Protein AF-A0A354X494-F1 (afdb_monomer_lite)

Sequence (55 aa):
NLRKLFGEELYRYCLENAEKYLTGHLLSIDQNTLMLTREGIFISDGIMSDLMWVK

Foldseek 3Di:
DCCVVPNDPLVVQLVVLCVVCCVVVQWDDDPNDIDGDPNVVVVVVVSVVSNDDDD

pLDDT: mean 92.83, std 6.25, range [64.88, 98.0]

Radius of gyration: 11.07 Å; chains: 1; bounding box: 22×22×27 Å

Structure (mmCIF, N/CA/C/O backbone):
data_AF-A0A354X494-F1
#
_entry.id   AF-A0A354X494-F1
#
loop_
_atom_site.group_PDB
_atom_site.id
_atom_site.type_symbol
_atom_site.label_atom_id
_atom_site.label_alt_id
_atom_site.label_comp_id
_atom_site.label_asym_id
_atom_site.label_entity_id
_atom_site.label_seq_id
_atom_site.pdbx_PDB_ins_code
_atom_site.Cartn_x
_atom_site.Cartn_y
_atom_site.Cartn_z
_atom_site.occupancy
_atom_site.B_iso_or_equiv
_atom_site.auth_seq_id
_atom_site.auth_comp_id
_atom_site.auth_asym_id
_atom_site.auth_atom_id
_atom_site.pdbx_PDB_model_num
ATOM 1 N N . ASN A 1 1 ? -3.820 -7.226 -11.070 1.00 73.88 1 ASN A N 1
ATOM 2 C CA . ASN A 1 1 ? -2.618 -7.748 -10.379 1.00 73.88 1 ASN A CA 1
ATOM 3 C C . ASN A 1 1 ? -1.499 -6.729 -10.591 1.00 73.88 1 ASN A C 1
ATOM 5 O O . ASN A 1 1 ? -0.951 -6.690 -11.687 1.00 73.88 1 ASN A O 1
ATOM 9 N N . LEU A 1 2 ? -1.266 -5.837 -9.615 1.00 77.75 2 LEU A N 1
ATOM 10 C CA . LEU A 1 2 ? -0.393 -4.647 -9.729 1.00 77.75 2 LEU A CA 1
ATOM 11 C C . LEU A 1 2 ? 1.000 -4.982 -10.274 1.00 77.75 2 LEU A C 1
ATOM 13 O O . LEU A 1 2 ? 1.461 -4.356 -11.222 1.00 77.75 2 LEU A O 1
ATOM 17 N N . ARG A 1 3 ? 1.602 -6.055 -9.761 1.00 86.69 3 ARG A N 1
ATOM 18 C CA . ARG A 1 3 ? 2.897 -6.576 -10.209 1.00 86.69 3 ARG A CA 1
ATOM 19 C C . ARG A 1 3 ? 2.964 -6.845 -11.718 1.00 86.69 3 ARG 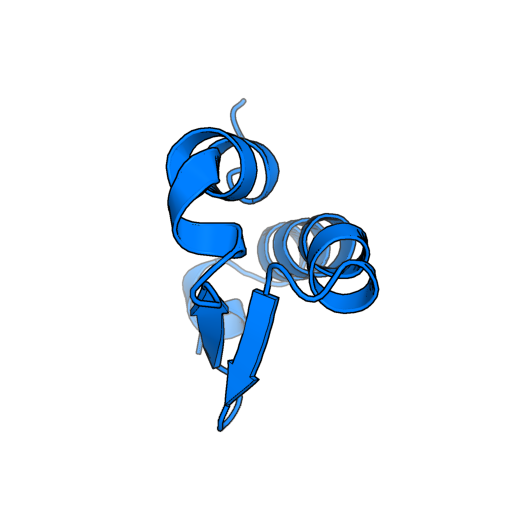A C 1
ATOM 21 O O . ARG A 1 3 ? 3.984 -6.589 -12.344 1.00 86.69 3 ARG A O 1
ATOM 28 N N . LYS A 1 4 ? 1.877 -7.344 -12.320 1.00 89.88 4 LYS A N 1
ATOM 29 C CA . LYS A 1 4 ? 1.811 -7.603 -13.771 1.00 89.88 4 LYS A CA 1
ATOM 30 C C . LYS A 1 4 ? 1.684 -6.323 -14.603 1.00 89.88 4 LYS A C 1
ATOM 32 O O . LYS A 1 4 ? 2.040 -6.348 -15.771 1.00 89.88 4 LYS A O 1
ATOM 37 N N . LEU A 1 5 ? 1.138 -5.251 -14.027 1.00 89.12 5 LEU A N 1
ATOM 38 C CA . LEU A 1 5 ? 0.872 -3.993 -14.730 1.00 89.12 5 LEU A CA 1
ATOM 39 C C . LEU A 1 5 ? 2.043 -3.010 -14.626 1.00 89.12 5 LEU A C 1
ATOM 41 O O . LEU A 1 5 ? 2.313 -2.292 -15.580 1.00 89.12 5 LEU A O 1
ATOM 45 N N . PHE A 1 6 ? 2.737 -3.001 -13.485 1.00 88.81 6 PHE A N 1
ATOM 46 C CA . PHE A 1 6 ? 3.745 -1.988 -13.152 1.00 88.81 6 PHE A CA 1
ATOM 47 C C . PHE A 1 6 ? 5.146 -2.567 -12.889 1.00 88.81 6 PHE A C 1
ATOM 49 O O . PHE A 1 6 ? 6.091 -1.818 -12.671 1.00 88.81 6 PHE A O 1
ATOM 56 N N . GLY A 1 7 ? 5.304 -3.894 -12.939 1.00 93.12 7 GLY A N 1
ATOM 57 C CA . GLY A 1 7 ? 6.578 -4.567 -12.689 1.00 93.12 7 GLY A CA 1
ATOM 58 C C . GLY A 1 7 ? 6.894 -4.769 -11.203 1.00 93.12 7 GLY A C 1
ATOM 59 O O . GLY A 1 7 ? 6.117 -4.415 -10.319 1.00 93.12 7 GLY A O 1
ATOM 60 N N . GLU A 1 8 ? 8.041 -5.399 -10.935 1.00 93.81 8 GLU A N 1
ATOM 61 C CA . GLU A 1 8 ? 8.478 -5.764 -9.578 1.00 93.81 8 GLU A CA 1
ATOM 62 C C . GLU A 1 8 ? 8.876 -4.546 -8.739 1.00 93.81 8 GLU A C 1
ATOM 64 O O . GLU A 1 8 ? 8.551 -4.487 -7.560 1.00 93.81 8 GLU A O 1
ATOM 69 N N . GLU A 1 9 ? 9.572 -3.582 -9.344 1.00 93.38 9 GLU A N 1
ATOM 70 C CA . GLU A 1 9 ? 10.141 -2.423 -8.650 1.00 93.38 9 GLU A CA 1
ATOM 71 C C . GLU A 1 9 ? 9.049 -1.542 -8.036 1.00 93.38 9 GLU A C 1
ATOM 73 O O . GLU A 1 9 ? 9.014 -1.349 -6.823 1.00 93.38 9 GLU A O 1
ATOM 78 N N . LEU A 1 10 ? 8.093 -1.094 -8.855 1.00 92.25 10 LEU A N 1
ATOM 79 C CA . LEU A 1 10 ? 6.971 -0.275 -8.392 1.00 92.25 10 LEU A CA 1
ATOM 80 C C . LEU A 1 10 ? 6.052 -1.042 -7.437 1.00 92.25 10 LEU A C 1
ATOM 82 O O . LEU A 1 10 ? 5.494 -0.461 -6.509 1.00 92.25 10 LEU A O 1
ATOM 86 N N . TYR A 1 11 ? 5.912 -2.356 -7.632 1.00 92.12 11 TYR A N 1
ATOM 87 C CA . TYR A 1 11 ? 5.159 -3.202 -6.712 1.00 92.12 11 TYR A CA 1
ATOM 88 C C . TYR A 1 11 ? 5.808 -3.255 -5.324 1.00 92.12 11 TYR A C 1
ATOM 90 O O . TYR A 1 11 ? 5.110 -3.073 -4.329 1.00 92.12 11 TYR A O 1
ATOM 98 N N . ARG A 1 12 ? 7.130 -3.462 -5.247 1.00 93.25 12 ARG A N 1
ATOM 99 C CA . ARG A 1 12 ? 7.863 -3.457 -3.972 1.00 93.25 12 ARG A CA 1
ATOM 100 C C . ARG A 1 12 ? 7.821 -2.096 -3.303 1.00 93.25 12 ARG A C 1
ATOM 102 O O . ARG A 1 12 ? 7.460 -2.038 -2.137 1.00 93.25 12 ARG A O 1
ATOM 109 N N . TYR A 1 13 ? 8.074 -1.025 -4.054 1.00 94.31 13 TYR A N 1
ATOM 110 C CA . TYR A 1 13 ? 7.982 0.337 -3.532 1.00 94.31 13 TYR A CA 1
ATOM 111 C C . TYR A 1 13 ? 6.610 0.614 -2.903 1.00 94.31 13 TYR A C 1
ATOM 113 O O . TYR A 1 13 ? 6.523 1.111 -1.782 1.00 94.31 13 TYR A O 1
ATOM 121 N N . CYS A 1 14 ? 5.530 0.247 -3.598 1.00 93.94 14 CYS A N 1
ATOM 122 C CA . CYS A 1 1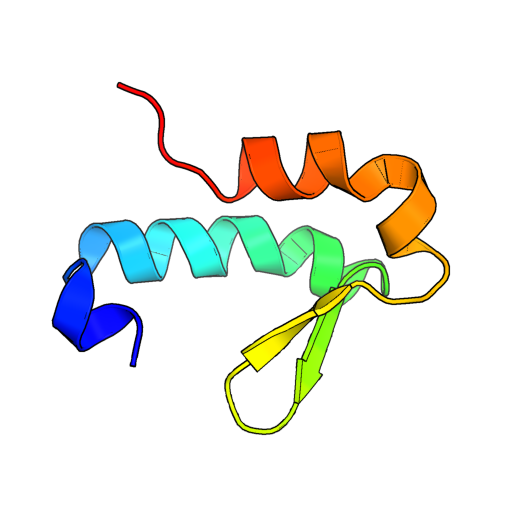4 ? 4.170 0.396 -3.088 1.00 93.94 14 CYS A CA 1
ATOM 123 C C . CYS A 1 14 ? 3.969 -0.380 -1.774 1.00 93.94 14 CYS A C 1
ATOM 125 O O . CYS A 1 14 ? 3.425 0.164 -0.816 1.00 93.94 14 CYS A O 1
ATOM 127 N N . LEU A 1 15 ? 4.431 -1.633 -1.701 1.00 93.44 15 LEU A N 1
ATOM 128 C CA . LEU A 1 15 ? 4.278 -2.461 -0.501 1.00 93.44 15 LEU A CA 1
ATOM 129 C C . LEU A 1 15 ? 5.117 -1.979 0.688 1.00 93.44 15 LEU A C 1
ATOM 131 O O . LEU A 1 15 ? 4.603 -1.945 1.803 1.00 93.44 15 LEU A O 1
ATO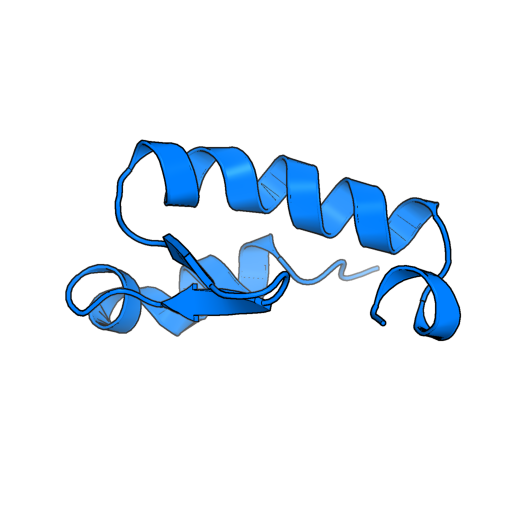M 135 N N . GLU A 1 16 ? 6.369 -1.590 0.456 1.00 95.44 16 GLU A N 1
ATOM 136 C CA . GLU A 1 16 ? 7.264 -1.058 1.492 1.00 95.44 16 GLU A CA 1
ATOM 137 C C . GLU A 1 16 ? 6.676 0.216 2.115 1.00 95.44 16 GLU A C 1
ATOM 139 O O . GLU A 1 16 ? 6.626 0.358 3.336 1.00 95.44 16 GLU A O 1
ATOM 144 N N . ASN A 1 17 ? 6.124 1.113 1.293 1.00 95.56 17 ASN A N 1
ATOM 145 C CA . ASN A 1 17 ? 5.465 2.319 1.796 1.00 95.56 17 ASN A CA 1
ATOM 146 C C . ASN A 1 17 ? 4.101 2.035 2.445 1.00 95.56 17 ASN A C 1
ATOM 148 O O . ASN A 1 17 ? 3.694 2.767 3.349 1.00 95.56 17 ASN A O 1
ATOM 152 N N . ALA A 1 18 ? 3.399 0.971 2.039 1.00 96.69 18 ALA A N 1
ATOM 153 C CA . ALA A 1 18 ? 2.135 0.563 2.654 1.00 96.69 18 ALA A CA 1
ATOM 154 C C . ALA A 1 18 ? 2.313 -0.012 4.069 1.00 96.69 18 ALA A C 1
ATOM 156 O O . ALA A 1 18 ? 1.400 0.111 4.889 1.00 96.69 18 ALA A O 1
ATOM 157 N N . GLU A 1 19 ? 3.468 -0.609 4.382 1.00 96.94 19 GLU A N 1
ATOM 158 C CA . GLU A 1 19 ? 3.721 -1.311 5.649 1.00 96.94 19 GLU A CA 1
ATOM 159 C C . GLU A 1 19 ? 3.486 -0.432 6.887 1.00 96.94 19 GLU A C 1
ATOM 161 O O . GLU A 1 19 ? 2.830 -0.860 7.845 1.00 96.94 19 GLU A O 1
ATOM 166 N N . LYS A 1 20 ? 3.935 0.830 6.858 1.00 96.50 20 LYS A N 1
ATOM 167 C CA . LYS A 1 20 ? 3.734 1.767 7.979 1.00 96.50 20 LYS A CA 1
ATOM 168 C C . LYS A 1 20 ? 2.254 2.071 8.234 1.00 96.50 20 LYS A C 1
ATOM 170 O O . LYS A 1 20 ? 1.838 2.205 9.382 1.00 96.50 20 LYS A O 1
ATOM 175 N N . TYR A 1 21 ? 1.442 2.128 7.180 1.00 97.94 21 TYR A N 1
ATOM 176 C CA . TYR A 1 21 ? 0.009 2.404 7.284 1.00 97.94 21 TYR A CA 1
ATOM 177 C C . TYR A 1 21 ? -0.800 1.163 7.655 1.00 97.94 21 TYR A C 1
ATOM 179 O O . TYR A 1 21 ? -1.819 1.284 8.332 1.00 97.94 21 TYR A O 1
ATOM 187 N N . LEU A 1 22 ? -0.342 -0.025 7.253 1.00 97.50 22 LEU A N 1
ATOM 188 C CA . LEU A 1 22 ? -0.901 -1.299 7.709 1.00 97.50 22 LEU A CA 1
ATOM 189 C C . LEU A 1 22 ? -0.666 -1.485 9.210 1.00 97.50 22 LEU A C 1
ATOM 191 O O . LEU A 1 22 ? -1.599 -1.778 9.954 1.00 97.50 22 LEU A O 1
ATOM 195 N N . THR A 1 23 ? 0.567 -1.235 9.656 1.00 97.12 23 THR A N 1
ATOM 196 C CA . THR A 1 23 ? 0.942 -1.282 11.077 1.00 97.12 23 THR A CA 1
ATOM 197 C C . THR A 1 23 ? 0.150 -0.262 11.897 1.00 97.12 23 THR A C 1
ATOM 199 O O . THR A 1 23 ? -0.255 -0.551 13.017 1.00 97.12 23 THR A O 1
ATOM 202 N N . GLY A 1 24 ? -0.117 0.916 11.325 1.00 96.81 24 GLY A N 1
ATOM 203 C CA . GLY A 1 24 ? -0.921 1.966 11.949 1.00 96.81 24 GLY A CA 1
ATOM 204 C C . GLY A 1 24 ? -2.440 1.808 11.823 1.00 96.81 24 GLY A C 1
ATOM 205 O O . GLY A 1 24 ? -3.147 2.737 12.192 1.00 96.81 24 GLY A O 1
ATOM 206 N N . HIS A 1 25 ? -2.958 0.698 11.281 1.00 97.12 25 HIS A N 1
ATOM 207 C CA . HIS A 1 25 ? -4.398 0.470 11.046 1.00 97.12 25 HIS A CA 1
ATOM 208 C C . HIS A 1 25 ? -5.098 1.516 10.152 1.00 97.12 25 HIS A C 1
ATOM 210 O O . HIS A 1 25 ? -6.323 1.659 10.165 1.00 97.12 25 HIS A O 1
ATOM 216 N N . LEU A 1 26 ? -4.333 2.214 9.316 1.00 98.00 26 LEU A N 1
ATOM 217 C CA . LEU A 1 26 ? -4.827 3.178 8.327 1.00 98.00 26 LEU A CA 1
ATOM 218 C C . LEU A 1 26 ? -5.087 2.507 6.969 1.00 98.00 26 LEU A C 1
ATOM 220 O O . LEU A 1 26 ? -5.948 2.944 6.204 1.00 98.00 26 LEU A O 1
ATOM 224 N N . LEU A 1 27 ? -4.381 1.407 6.700 1.00 98.00 27 LEU A N 1
ATOM 225 C CA . LEU A 1 27 ? -4.659 0.483 5.605 1.00 98.00 27 LEU A CA 1
ATOM 226 C C . LEU A 1 27 ? -5.052 -0.896 6.144 1.00 98.00 27 LEU A C 1
ATOM 228 O O . LEU A 1 27 ? -4.639 -1.305 7.229 1.00 98.00 27 LEU A O 1
ATOM 232 N N . SER A 1 28 ? -5.808 -1.635 5.341 1.00 97.00 28 SER A N 1
ATOM 233 C CA . SER A 1 28 ? -6.055 -3.066 5.492 1.00 97.00 28 SER A CA 1
ATOM 234 C C . SER A 1 28 ? -5.793 -3.793 4.172 1.00 97.00 28 SER A C 1
ATOM 236 O O . SER A 1 28 ? -5.744 -3.177 3.107 1.00 97.00 28 SER A O 1
ATOM 238 N N . ILE A 1 29 ? -5.602 -5.112 4.240 1.00 93.94 29 ILE A N 1
ATOM 239 C CA . ILE A 1 29 ? -5.508 -5.973 3.057 1.00 93.94 29 ILE A CA 1
ATOM 240 C C . ILE A 1 29 ? -6.749 -6.857 3.014 1.00 93.94 29 ILE A C 1
ATOM 242 O O . ILE A 1 29 ? -6.967 -7.646 3.932 1.00 93.94 29 ILE A O 1
ATOM 246 N N . ASP A 1 30 ? -7.514 -6.762 1.928 1.00 93.31 30 ASP A N 1
ATOM 247 C CA . ASP A 1 30 ? -8.609 -7.683 1.617 1.00 93.31 30 ASP A CA 1
ATOM 248 C C . ASP A 1 30 ? -8.390 -8.304 0.239 1.00 93.31 30 ASP A C 1
ATOM 250 O O . ASP A 1 30 ? -8.194 -7.594 -0.746 1.00 93.31 30 ASP A O 1
ATOM 254 N N . GLN A 1 31 ? -8.359 -9.636 0.172 1.00 87.94 31 GLN A N 1
ATOM 255 C CA . GLN A 1 31 ? -8.172 -10.396 -1.073 1.00 87.94 31 GLN A CA 1
ATOM 256 C C . GLN A 1 31 ? -7.095 -9.814 -2.007 1.00 87.94 31 GLN A C 1
ATOM 258 O O . GLN A 1 31 ? -7.289 -9.686 -3.218 1.00 87.94 31 GLN A O 1
ATOM 263 N N . ASN A 1 32 ? -5.932 -9.472 -1.441 1.00 85.19 32 ASN A N 1
ATOM 264 C CA . ASN A 1 32 ? -4.792 -8.918 -2.177 1.00 85.19 32 ASN A CA 1
ATOM 265 C C . ASN A 1 32 ? -4.957 -7.458 -2.662 1.00 85.19 32 ASN A C 1
ATOM 267 O O . ASN A 1 32 ? -4.187 -7.008 -3.517 1.00 85.19 32 ASN A O 1
ATOM 271 N N . THR A 1 33 ? -5.924 -6.730 -2.103 1.00 89.12 33 THR A N 1
ATOM 272 C CA . THR A 1 33 ? -6.207 -5.310 -2.345 1.00 89.12 33 THR A CA 1
ATOM 273 C C . THR A 1 33 ? -5.908 -4.506 -1.083 1.00 89.12 33 THR A C 1
ATOM 275 O O . THR A 1 33 ? -6.399 -4.841 -0.008 1.00 89.12 33 THR A O 1
ATOM 278 N N . LEU A 1 34 ? -5.114 -3.440 -1.211 1.00 93.56 34 LEU A N 1
ATOM 279 C CA . LEU A 1 34 ? -4.937 -2.455 -0.145 1.00 93.56 34 LEU A CA 1
ATOM 280 C C . LEU A 1 34 ? -6.173 -1.555 -0.084 1.00 93.56 34 LEU A C 1
ATOM 282 O O . LEU A 1 34 ? -6.544 -0.939 -1.083 1.00 93.56 34 LEU A O 1
ATOM 286 N N . MET A 1 35 ? -6.800 -1.484 1.083 1.00 95.94 35 MET A N 1
ATOM 287 C CA . MET A 1 35 ? -7.993 -0.683 1.334 1.00 95.94 35 MET A CA 1
ATOM 288 C C . MET A 1 35 ? -7.724 0.333 2.436 1.00 95.94 35 MET A C 1
ATOM 290 O O . MET A 1 35 ? -7.087 0.018 3.437 1.00 95.94 35 MET A O 1
ATOM 294 N N . LEU A 1 36 ? -8.242 1.549 2.272 1.00 97.56 36 LEU A N 1
ATOM 295 C CA . LEU A 1 36 ? -8.262 2.534 3.350 1.00 97.56 36 LEU A CA 1
ATOM 296 C C . LEU A 1 36 ? -9.241 2.088 4.435 1.00 97.56 36 LEU A C 1
ATOM 298 O O . LEU A 1 36 ? -10.374 1.694 4.143 1.00 97.56 36 LEU A O 1
ATOM 302 N N . THR A 1 37 ? -8.8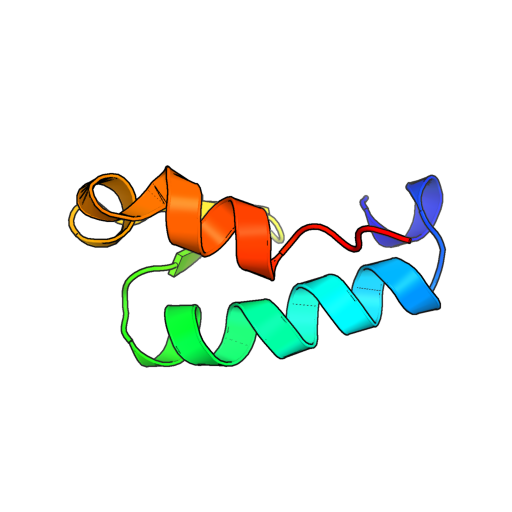21 2.194 5.691 1.00 97.81 37 THR A N 1
ATOM 303 C CA . THR A 1 37 ? -9.745 2.073 6.821 1.00 97.81 37 THR A CA 1
ATOM 304 C C . THR A 1 37 ? -10.534 3.369 6.994 1.00 97.81 37 THR A C 1
ATOM 306 O O . THR A 1 37 ? -10.247 4.389 6.364 1.00 97.81 37 THR A O 1
ATOM 309 N N . ARG A 1 38 ? -11.535 3.365 7.882 1.00 96.25 38 ARG A N 1
ATOM 310 C CA . ARG A 1 38 ? -12.265 4.596 8.224 1.00 96.25 38 ARG A CA 1
ATOM 311 C C . ARG A 1 38 ? -11.342 5.694 8.749 1.00 96.25 38 ARG A C 1
ATOM 313 O O . ARG A 1 38 ? -11.580 6.855 8.449 1.00 96.25 38 ARG A O 1
ATOM 320 N N . GLU A 1 39 ? -10.308 5.328 9.499 1.00 96.50 39 GLU A N 1
ATOM 321 C CA . GLU A 1 39 ? -9.313 6.271 10.014 1.00 96.50 39 GLU A CA 1
ATOM 322 C C . GLU A 1 39 ? -8.352 6.723 8.907 1.00 96.50 39 GLU A C 1
ATOM 324 O O . GLU A 1 39 ? -8.077 7.914 8.777 1.00 96.50 39 GLU A O 1
ATOM 329 N N . GLY A 1 40 ? -7.920 5.801 8.040 1.00 97.19 40 GLY A N 1
ATOM 330 C CA . GLY A 1 40 ? -7.046 6.119 6.909 1.00 97.19 40 GLY A CA 1
ATOM 331 C C . GLY A 1 40 ? -7.658 7.083 5.893 1.00 97.19 40 GLY A C 1
ATOM 332 O O . GLY A 1 40 ? -6.936 7.883 5.302 1.00 97.19 40 GLY A O 1
ATOM 333 N N . ILE A 1 41 ? -8.984 7.065 5.711 1.00 97.00 41 ILE A N 1
ATOM 334 C CA . ILE A 1 41 ? -9.682 7.970 4.780 1.00 97.00 41 ILE A CA 1
ATOM 335 C C . ILE A 1 41 ? -9.396 9.451 5.084 1.00 97.00 41 ILE A C 1
ATOM 337 O O . ILE A 1 41 ? -9.264 10.239 4.145 1.00 97.00 41 ILE A O 1
ATOM 341 N N . PHE A 1 42 ? -9.249 9.829 6.359 1.00 96.31 42 PHE A N 1
ATOM 342 C CA . PHE A 1 42 ? -9.038 11.226 6.767 1.00 96.31 42 PHE A CA 1
ATOM 343 C C . PHE A 1 42 ? -7.703 11.819 6.306 1.00 96.31 42 PHE A C 1
ATOM 345 O O . PHE A 1 42 ? -7.590 13.037 6.220 1.00 96.31 42 PHE A O 1
ATOM 352 N N . ILE A 1 43 ? -6.715 10.972 6.013 1.00 95.81 43 ILE A N 1
ATOM 353 C CA . ILE A 1 43 ? -5.376 11.366 5.546 1.00 95.81 43 ILE A CA 1
ATOM 354 C C . ILE A 1 43 ? -5.019 10.662 4.229 1.00 95.81 43 ILE A C 1
ATOM 356 O O . ILE A 1 43 ? -3.855 10.371 3.941 1.00 95.81 43 ILE A O 1
ATOM 360 N N . SER A 1 44 ? -6.046 10.309 3.453 1.00 96.00 44 SER A N 1
ATOM 361 C CA . SER A 1 44 ? -5.915 9.461 2.267 1.00 96.00 44 SER A CA 1
ATOM 362 C C . SER A 1 44 ? -5.051 10.073 1.167 1.00 96.00 44 SER A C 1
ATOM 364 O O . SER A 1 44 ? -4.380 9.331 0.454 1.00 96.00 44 SER A O 1
ATOM 366 N N . ASP A 1 45 ? -5.014 11.397 1.051 1.00 95.50 45 ASP A N 1
ATOM 367 C CA . ASP A 1 45 ? -4.143 12.136 0.137 1.00 95.50 45 ASP A CA 1
ATOM 368 C C . ASP A 1 45 ? -2.659 11.940 0.477 1.00 95.50 45 ASP A C 1
ATOM 370 O O . ASP A 1 45 ? -1.854 11.663 -0.416 1.00 95.50 45 ASP A O 1
ATOM 374 N N . GLY A 1 46 ? -2.309 11.985 1.765 1.00 95.81 46 GLY A N 1
ATOM 375 C CA . GLY A 1 46 ? -0.957 11.697 2.240 1.00 95.81 46 GLY A CA 1
ATOM 376 C C . GLY A 1 46 ? -0.576 10.234 2.024 1.00 95.81 46 GLY A C 1
ATOM 377 O O . GLY A 1 46 ? 0.495 9.947 1.499 1.00 95.81 46 GLY A O 1
ATOM 378 N N . ILE A 1 47 ? -1.485 9.305 2.343 1.00 97.06 47 ILE A N 1
ATOM 379 C CA . ILE A 1 47 ? -1.265 7.869 2.105 1.00 97.06 47 ILE A CA 1
ATOM 380 C C . ILE A 1 47 ? -1.030 7.609 0.615 1.00 97.06 47 ILE A C 1
ATOM 382 O O . ILE A 1 47 ? -0.061 6.952 0.253 1.00 97.06 47 ILE A O 1
ATOM 386 N N . MET A 1 48 ? -1.887 8.131 -0.265 1.00 94.25 48 MET A N 1
ATOM 387 C CA . MET A 1 48 ? -1.752 7.907 -1.706 1.00 94.25 48 MET A CA 1
ATOM 388 C C . MET A 1 48 ? -0.482 8.535 -2.275 1.00 94.25 48 MET A C 1
ATOM 390 O O . MET A 1 48 ? 0.155 7.911 -3.120 1.00 94.25 48 MET A O 1
ATOM 394 N N . SER A 1 49 ? -0.091 9.717 -1.793 1.00 94.62 49 SER A N 1
ATOM 395 C CA . SER A 1 49 ? 1.158 10.366 -2.208 1.00 94.62 49 SER A CA 1
ATOM 396 C C . SER A 1 49 ? 2.376 9.502 -1.877 1.00 94.62 49 SER A C 1
ATOM 398 O O . SER A 1 49 ? 3.234 9.316 -2.733 1.00 94.62 49 SER A O 1
ATOM 400 N N . ASP A 1 50 ? 2.406 8.891 -0.692 1.00 94.62 50 ASP A N 1
ATOM 401 C CA . ASP A 1 50 ? 3.506 8.019 -0.265 1.00 94.62 50 ASP A CA 1
ATOM 402 C C . ASP A 1 50 ? 3.518 6.660 -0.991 1.00 94.62 50 ASP A C 1
ATOM 404 O O . ASP A 1 50 ? 4.567 6.031 -1.122 1.00 94.62 50 ASP A O 1
ATOM 408 N N . LEU A 1 51 ? 2.366 6.187 -1.481 1.00 94.31 51 LEU A N 1
ATOM 409 C CA . LEU A 1 51 ? 2.275 4.959 -2.284 1.00 94.31 51 LEU A CA 1
ATOM 410 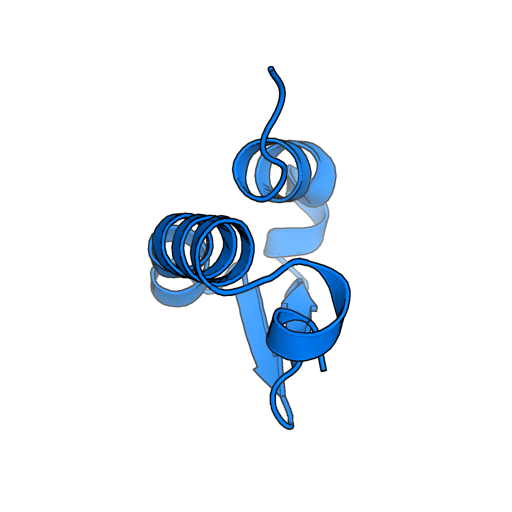C C .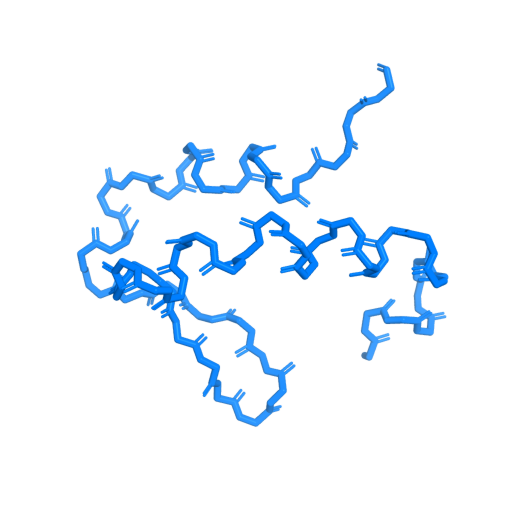 LEU A 1 51 ? 2.611 5.175 -3.768 1.00 94.31 51 LEU A C 1
ATOM 412 O O . LEU A 1 51 ? 2.819 4.196 -4.493 1.00 94.31 51 LEU A O 1
ATOM 416 N N . MET A 1 52 ? 2.642 6.424 -4.238 1.00 90.88 52 MET A N 1
ATOM 417 C CA . MET A 1 52 ? 2.901 6.764 -5.634 1.00 90.88 52 MET A CA 1
ATOM 418 C C . MET A 1 52 ? 4.349 7.202 -5.829 1.00 90.88 52 MET A C 1
ATOM 420 O O . MET A 1 52 ? 4.768 8.263 -5.382 1.00 90.88 52 MET A O 1
ATOM 424 N N . TRP A 1 53 ? 5.106 6.410 -6.587 1.00 87.06 53 TRP A N 1
ATOM 425 C CA . TRP A 1 53 ? 6.425 6.834 -7.040 1.00 87.06 53 TRP A CA 1
ATOM 426 C C . TRP A 1 53 ? 6.282 8.034 -7.985 1.00 87.06 53 TRP A C 1
ATOM 428 O O . TRP A 1 53 ? 5.728 7.906 -9.080 1.00 87.06 53 TRP A O 1
ATOM 438 N N . VAL A 1 54 ? 6.853 9.176 -7.605 1.00 80.94 54 VAL A N 1
ATOM 439 C CA . VAL A 1 54 ? 7.015 10.350 -8.474 1.00 80.94 54 VAL A CA 1
ATOM 440 C C . VAL A 1 54 ? 8.495 10.477 -8.845 1.00 80.94 54 VAL A C 1
ATOM 442 O O . VAL A 1 54 ? 9.362 10.347 -7.985 1.00 80.94 54 VAL A O 1
ATOM 445 N N . LYS A 1 55 ? 8.787 10.637 -10.139 1.00 64.88 55 LYS A N 1
ATOM 446 C CA . LYS A 1 55 ? 10.147 10.904 -10.634 1.00 64.88 55 LYS A CA 1
ATOM 447 C C . LYS A 1 55 ? 10.508 12.375 -10.516 1.00 64.88 55 LYS A C 1
ATOM 449 O O . LYS A 1 55 ? 9.595 13.205 -10.715 1.00 64.88 55 LYS A O 1
#

Secondary structure (DSSP, 8-state):
-HHHHHHHHHHHHHHHHHHHHHHTTSEEEETTEEEE-TTGGGGHHHHHHHHS---